Protein AF-A0A0A9W5F8-F1 (afdb_monomer_lite)

Secondary structure (DSSP, 8-state):
-GGG---TTS-HHHHHHHHHHHHGGGS-HHHHHHHHHHHS-HHHHHHHHT----HHHHHHHHHHHHHH-----------------------------HHHHHHHHHHHHTT--

Organism: Lygus hesperus (NCBI:txid30085)

Sequence (113 aa):
LLSEIQLGDNKPSQLLREMRSLAGTQVKDDFLRTLFLQHLPANVRVILASSSDTLDKMGTMADKILEISPQHYSVNDVSRSGSVTPSTNHPITASAHPVDRISRLEAQIAQIA

Structure (mmCIF, N/CA/C/O backbone):
data_AF-A0A0A9W5F8-F1
#
_entry.id   AF-A0A0A9W5F8-F1
#
loop_
_atom_site.group_PDB
_atom_site.id
_atom_site.type_symbol
_atom_site.label_atom_id
_atom_site.label_alt_id
_atom_site.label_comp_id
_atom_site.label_asym_id
_atom_site.label_entity_id
_atom_site.label_seq_id
_atom_site.pdbx_PDB_ins_code
_atom_site.Cartn_x
_atom_site.Cartn_y
_atom_site.Cartn_z
_atom_site.occupancy
_atom_site.B_iso_or_equiv
_atom_site.auth_seq_id
_atom_site.auth_comp_id
_atom_site.auth_asym_id
_atom_site.auth_atom_id
_atom_site.pdbx_PDB_model_num
ATOM 1 N N . LEU A 1 1 ? -12.441 10.805 -2.173 1.00 58.78 1 LEU A N 1
ATOM 2 C CA . LEU A 1 1 ? -11.734 10.809 -0.870 1.00 58.78 1 LEU A CA 1
ATOM 3 C C . LEU A 1 1 ? -10.591 9.792 -0.836 1.00 58.78 1 LEU A C 1
ATOM 5 O O . LEU A 1 1 ? -9.487 10.193 -1.148 1.00 58.78 1 LEU A O 1
ATOM 9 N N . LEU A 1 2 ? -10.796 8.495 -0.548 1.00 60.94 2 LEU A N 1
ATOM 10 C CA . LEU A 1 2 ? -9.665 7.536 -0.481 1.00 60.94 2 LEU A CA 1
ATOM 11 C C . LEU A 1 2 ? -9.058 7.180 -1.852 1.00 60.94 2 LEU A C 1
ATOM 13 O O . LEU A 1 2 ? -7.855 6.989 -1.958 1.00 60.94 2 LEU A O 1
ATOM 17 N N . SER A 1 3 ? -9.874 7.127 -2.907 1.00 58.72 3 SER A N 1
ATOM 18 C CA . SER A 1 3 ? -9.420 6.812 -4.273 1.00 58.72 3 SER A CA 1
ATOM 19 C C . SER A 1 3 ? -8.708 7.965 -4.989 1.00 58.72 3 SER A C 1
ATOM 21 O O . SER A 1 3 ? -8.199 7.771 -6.086 1.00 58.72 3 SER A O 1
ATOM 23 N N . GLU A 1 4 ? -8.693 9.164 -4.400 1.00 58.47 4 GLU A N 1
ATOM 24 C CA . GLU A 1 4 ? -8.026 10.345 -4.972 1.00 58.47 4 GLU A CA 1
ATOM 25 C C . GLU A 1 4 ? -6.579 10.497 -4.482 1.00 58.47 4 GLU A C 1
ATOM 27 O O . GLU A 1 4 ? -5.870 11.393 -4.932 1.00 58.47 4 GLU A O 1
ATOM 32 N N . ILE A 1 5 ? -6.114 9.628 -3.575 1.00 65.50 5 ILE A N 1
ATOM 33 C CA . ILE A 1 5 ? -4.762 9.715 -3.016 1.00 65.50 5 ILE A CA 1
ATOM 34 C C . ILE A 1 5 ? -3.771 9.131 -4.024 1.00 65.50 5 ILE A C 1
ATOM 36 O O . ILE A 1 5 ? -3.546 7.925 -4.080 1.00 65.50 5 ILE A O 1
ATOM 40 N N . GLN A 1 6 ? -3.202 9.969 -4.877 1.00 60.59 6 GLN A N 1
ATOM 41 C CA . GLN A 1 6 ? -2.310 9.513 -5.938 1.00 60.59 6 GLN A CA 1
ATOM 42 C C . GLN A 1 6 ? -0.888 9.292 -5.412 1.00 60.59 6 GLN A C 1
ATOM 44 O O . GLN A 1 6 ? -0.393 10.067 -4.598 1.00 60.59 6 GLN A O 1
ATOM 49 N N . LEU A 1 7 ? -0.212 8.245 -5.904 1.00 63.41 7 LEU A N 1
ATOM 50 C CA . LEU A 1 7 ? 1.156 7.928 -5.480 1.00 63.41 7 LEU A CA 1
ATOM 51 C C . LEU A 1 7 ? 2.159 9.041 -5.849 1.00 63.41 7 LEU A C 1
ATOM 53 O O . LEU A 1 7 ? 3.181 9.146 -5.187 1.00 63.41 7 LEU A O 1
ATOM 57 N N . GLY A 1 8 ? 1.831 9.924 -6.806 1.00 62.53 8 GLY A N 1
ATOM 58 C CA . GLY A 1 8 ? 2.588 11.143 -7.120 1.00 62.53 8 GLY A CA 1
ATOM 59 C C . GLY A 1 8 ? 4.105 10.924 -7.104 1.00 62.53 8 GLY A C 1
ATOM 60 O O . GLY A 1 8 ? 4.610 10.099 -7.857 1.00 62.53 8 GLY A O 1
ATOM 61 N N . ASP A 1 9 ? 4.784 11.630 -6.194 1.00 60.47 9 ASP A N 1
ATOM 62 C CA . ASP A 1 9 ? 6.214 11.486 -5.857 1.00 60.47 9 ASP A CA 1
ATOM 63 C C . ASP A 1 9 ? 6.429 10.862 -4.455 1.00 60.47 9 ASP A C 1
ATOM 65 O O . ASP A 1 9 ? 7.524 10.858 -3.897 1.00 60.47 9 ASP A O 1
ATOM 69 N N . ASN A 1 10 ? 5.356 10.387 -3.814 1.00 67.00 10 ASN A N 1
ATOM 70 C CA . ASN A 1 10 ? 5.396 9.943 -2.427 1.00 67.00 10 ASN A CA 1
ATOM 71 C C . ASN A 1 10 ? 5.752 8.462 -2.308 1.00 67.00 10 ASN A C 1
ATOM 73 O O . ASN A 1 10 ? 5.322 7.607 -3.081 1.00 67.00 10 ASN A O 1
ATOM 77 N N . LYS A 1 11 ? 6.493 8.157 -1.243 1.00 84.88 11 LYS A N 1
ATOM 78 C CA . LYS A 1 11 ? 6.801 6.793 -0.831 1.00 84.88 11 LYS A CA 1
ATOM 79 C C . LYS A 1 11 ? 5.513 5.992 -0.589 1.00 84.88 11 LYS A C 1
ATOM 81 O O . LYS A 1 11 ? 4.620 6.482 0.109 1.00 84.88 11 LYS A O 1
ATOM 86 N N . PRO A 1 12 ? 5.382 4.760 -1.103 1.00 86.50 12 PRO A N 1
ATOM 87 C CA . PRO A 1 12 ? 4.211 3.920 -0.859 1.00 86.50 12 PRO A CA 1
ATOM 88 C C . PRO A 1 12 ? 3.919 3.669 0.631 1.00 86.50 12 PRO A C 1
ATOM 90 O O . PRO A 1 12 ? 2.750 3.589 1.004 1.00 86.50 12 PRO A O 1
ATOM 93 N N . SER A 1 13 ? 4.916 3.623 1.523 1.00 89.88 13 SER A N 1
ATOM 94 C CA . SER A 1 13 ? 4.642 3.594 2.975 1.00 89.88 13 SER A CA 1
ATOM 95 C C . SER A 1 13 ? 3.883 4.829 3.467 1.00 89.88 13 SER A C 1
ATOM 97 O O . SER A 1 13 ? 3.013 4.727 4.335 1.00 89.88 13 SER A O 1
ATOM 99 N N . GLN A 1 14 ? 4.174 5.995 2.896 1.00 88.19 14 GLN A N 1
ATOM 100 C CA . GLN A 1 14 ? 3.523 7.251 3.242 1.00 88.19 14 GLN A CA 1
ATOM 101 C C . GLN A 1 14 ? 2.087 7.295 2.719 1.00 88.19 14 GLN A C 1
ATOM 103 O O . GLN A 1 14 ? 1.184 7.618 3.490 1.00 88.19 14 GLN A O 1
ATOM 108 N N . LEU A 1 15 ? 1.867 6.853 1.474 1.00 86.81 15 LEU A N 1
ATOM 109 C CA . LEU A 1 15 ? 0.529 6.651 0.905 1.00 86.81 15 LEU A CA 1
ATOM 110 C C . LEU A 1 15 ? -0.335 5.779 1.827 1.00 86.81 15 LEU A C 1
ATOM 112 O O . LEU A 1 15 ? -1.469 6.126 2.149 1.00 86.81 15 LEU A O 1
ATOM 116 N N . LEU A 1 16 ? 0.215 4.658 2.293 1.00 88.12 16 LEU A N 1
ATOM 117 C CA . LEU A 1 16 ? -0.503 3.726 3.155 1.00 88.12 16 LEU A CA 1
ATOM 118 C C . LEU A 1 16 ? -0.872 4.369 4.504 1.00 88.12 16 LEU A C 1
ATOM 120 O O . LEU A 1 16 ? -1.974 4.159 5.021 1.00 88.12 16 LEU A O 1
ATOM 124 N N . ARG A 1 17 ? 0.020 5.201 5.057 1.00 87.56 17 ARG A N 1
ATOM 125 C CA . ARG A 1 17 ? -0.231 5.945 6.299 1.00 87.56 17 ARG A CA 1
ATOM 126 C C . ARG A 1 17 ? -1.327 6.997 6.128 1.00 87.56 17 ARG A C 1
ATOM 128 O O . ARG A 1 17 ? -2.170 7.130 7.014 1.00 87.56 17 ARG A O 1
ATOM 135 N N . GLU A 1 18 ? -1.362 7.693 4.995 1.00 86.00 18 GLU A N 1
ATOM 136 C CA . GLU A 1 18 ? -2.438 8.638 4.670 1.00 86.00 18 GLU A CA 1
ATOM 137 C C . GLU A 1 18 ? -3.776 7.936 4.452 1.00 86.00 18 GLU A C 1
ATOM 139 O O . GLU A 1 18 ? -4.782 8.345 5.032 1.00 86.00 18 GLU A O 1
ATOM 144 N N . MET A 1 19 ? -3.786 6.827 3.705 1.00 87.12 19 MET A N 1
ATOM 145 C CA . MET A 1 19 ? -4.975 5.993 3.525 1.00 87.12 19 MET A CA 1
ATOM 146 C C . MET A 1 19 ? -5.554 5.552 4.869 1.00 87.12 19 MET A C 1
ATOM 148 O O . MET A 1 19 ? -6.763 5.628 5.065 1.00 87.12 19 MET A O 1
ATOM 152 N N . ARG A 1 20 ? -4.705 5.142 5.818 1.00 86.25 20 ARG A N 1
ATOM 153 C CA . ARG A 1 20 ? -5.131 4.760 7.171 1.00 86.25 20 ARG A CA 1
ATOM 154 C C . ARG A 1 20 ? -5.662 5.945 7.977 1.00 86.25 20 ARG A C 1
ATOM 156 O O . ARG A 1 20 ? -6.665 5.802 8.668 1.00 86.25 20 ARG A O 1
ATOM 163 N N . SER A 1 21 ? -5.012 7.103 7.878 1.00 85.88 21 SER A N 1
ATOM 164 C CA . SER A 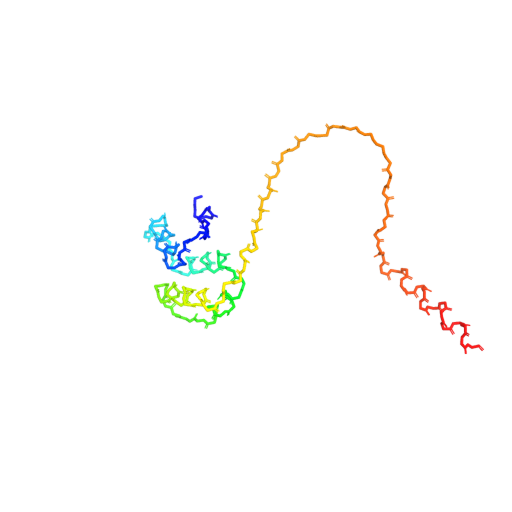1 21 ? -5.451 8.335 8.546 1.00 85.88 21 SER A CA 1
ATOM 165 C C . SER A 1 21 ? -6.843 8.768 8.072 1.00 85.88 21 SER A C 1
ATOM 167 O O . SER A 1 21 ? -7.721 9.049 8.883 1.00 85.88 21 SER A O 1
ATOM 169 N N . LEU A 1 22 ? -7.076 8.733 6.757 1.00 85.50 22 LEU A N 1
ATOM 170 C CA . LEU A 1 22 ? -8.345 9.113 6.132 1.00 85.50 22 LEU A CA 1
ATOM 171 C C . LEU A 1 22 ? -9.451 8.072 6.332 1.00 85.50 22 LEU A C 1
ATOM 173 O O . LEU A 1 22 ? -10.621 8.424 6.457 1.00 85.50 22 LEU A O 1
ATOM 177 N N . ALA A 1 23 ? -9.093 6.790 6.357 1.00 84.94 23 ALA A N 1
ATOM 178 C CA . ALA A 1 23 ? -10.025 5.696 6.597 1.00 84.94 23 ALA A CA 1
ATOM 179 C C . ALA A 1 23 ? -10.479 5.609 8.067 1.00 84.94 23 ALA A C 1
ATOM 181 O O . ALA A 1 23 ? -11.568 5.109 8.360 1.00 84.94 23 ALA A O 1
ATOM 182 N N . GLY A 1 24 ? -9.652 6.097 8.996 1.00 80.12 24 GLY A N 1
ATOM 183 C CA . GLY A 1 24 ? -9.891 5.985 10.430 1.00 80.12 24 GLY A CA 1
ATOM 184 C C . GLY A 1 24 ? -9.928 4.529 10.911 1.00 80.12 24 GLY A C 1
ATOM 185 O O . GLY A 1 24 ? -9.443 3.610 10.254 1.00 80.12 24 GLY A O 1
ATOM 186 N N . THR A 1 25 ? -10.525 4.297 12.080 1.00 80.00 25 THR A N 1
ATOM 187 C CA . THR A 1 25 ? -10.627 2.968 12.717 1.00 80.00 25 THR A CA 1
ATOM 188 C C . THR A 1 25 ? -11.745 2.081 12.167 1.00 80.00 25 THR A C 1
ATOM 190 O O . THR A 1 25 ? -11.877 0.936 12.589 1.00 80.00 25 THR A O 1
ATOM 193 N N . GLN A 1 26 ? -12.565 2.583 11.241 1.00 80.69 26 GLN A N 1
ATOM 194 C CA . GLN A 1 26 ? -13.740 1.860 10.737 1.00 80.69 26 GLN A CA 1
ATOM 195 C C . GLN A 1 26 ? -13.424 0.928 9.560 1.00 80.69 26 GLN A C 1
ATOM 197 O O . GLN A 1 26 ? -14.227 0.057 9.226 1.00 80.69 26 GLN A O 1
ATOM 202 N N . VAL A 1 27 ? -12.266 1.094 8.920 1.00 85.81 27 VAL A N 1
ATOM 203 C CA . VAL A 1 27 ? -11.885 0.322 7.734 1.00 85.81 27 VAL A CA 1
ATOM 204 C C . VAL A 1 27 ? -10.958 -0.824 8.117 1.00 85.81 27 VAL A C 1
ATOM 206 O O . VAL A 1 27 ? -9.983 -0.644 8.840 1.00 85.81 27 VAL A O 1
ATOM 209 N N . LYS A 1 28 ? -11.263 -2.012 7.592 1.00 88.06 28 LYS A N 1
ATOM 210 C CA . LYS A 1 28 ? -10.466 -3.225 7.801 1.00 88.06 28 LYS A CA 1
ATOM 211 C C . LYS A 1 28 ? -9.150 -3.167 7.032 1.00 88.06 28 LYS A C 1
ATOM 213 O O . LYS A 1 28 ? -9.115 -2.700 5.890 1.00 88.06 28 LYS A O 1
ATOM 218 N N . ASP A 1 29 ? -8.110 -3.758 7.609 1.00 87.56 29 ASP A N 1
ATOM 219 C CA . ASP A 1 29 ? -6.796 -3.861 6.978 1.00 87.56 29 ASP A CA 1
ATOM 220 C C . ASP A 1 29 ? -6.837 -4.561 5.608 1.00 87.56 29 ASP A C 1
ATOM 222 O O . ASP A 1 29 ? -6.153 -4.120 4.690 1.00 87.56 29 ASP A O 1
ATOM 226 N N . ASP A 1 30 ? -7.689 -5.575 5.408 1.00 88.31 30 ASP A N 1
ATOM 227 C CA . ASP A 1 30 ? -7.872 -6.243 4.104 1.00 88.31 30 ASP A CA 1
ATOM 228 C C . ASP A 1 30 ? -8.364 -5.303 2.995 1.00 88.31 30 ASP A C 1
ATOM 230 O O . ASP A 1 30 ? -7.943 -5.386 1.835 1.00 88.31 30 ASP A O 1
ATOM 234 N N . PHE A 1 31 ? -9.255 -4.374 3.345 1.00 88.19 31 PHE A N 1
ATOM 235 C CA . PHE A 1 31 ? -9.756 -3.399 2.384 1.00 88.19 31 PHE A CA 1
ATOM 236 C C . PHE A 1 31 ? -8.670 -2.378 2.041 1.00 88.19 31 PHE A C 1
ATOM 238 O O . PHE A 1 31 ? -8.434 -2.099 0.864 1.00 88.19 31 PHE A O 1
ATOM 245 N N . LEU A 1 32 ? -7.953 -1.882 3.057 1.00 88.38 32 LEU A N 1
ATOM 246 C CA . LEU A 1 32 ? -6.793 -1.010 2.863 1.00 88.38 32 LEU A CA 1
ATOM 247 C C . LEU A 1 32 ? -5.712 -1.693 2.024 1.00 88.38 32 LEU A C 1
ATOM 249 O O . LEU A 1 32 ? -5.150 -1.055 1.140 1.00 88.38 32 LEU A O 1
ATOM 253 N N . ARG A 1 33 ? -5.475 -2.991 2.235 1.00 89.12 33 ARG A N 1
ATOM 254 C CA . ARG A 1 33 ? -4.538 -3.799 1.448 1.00 89.12 33 ARG A CA 1
ATOM 255 C C . ARG A 1 33 ? -4.925 -3.805 -0.024 1.00 89.12 33 ARG A C 1
ATOM 257 O O . ARG A 1 33 ? -4.094 -3.524 -0.883 1.00 89.12 33 ARG A O 1
ATOM 264 N N . THR A 1 34 ? -6.189 -4.096 -0.309 1.00 88.75 34 THR A N 1
ATOM 265 C CA . THR A 1 34 ? -6.709 -4.153 -1.680 1.00 88.75 34 THR A CA 1
ATOM 266 C C . THR A 1 34 ? -6.606 -2.793 -2.371 1.00 88.75 34 THR A C 1
ATOM 268 O O . THR A 1 34 ? -6.156 -2.708 -3.514 1.00 88.75 34 THR A O 1
ATOM 271 N N . LEU A 1 35 ? -6.980 -1.718 -1.673 1.00 88.19 35 LEU A N 1
ATOM 272 C CA . LEU A 1 35 ? -6.917 -0.358 -2.209 1.00 88.19 35 LEU A CA 1
ATOM 273 C C . LEU A 1 35 ? -5.462 0.070 -2.444 1.00 88.19 35 LEU A C 1
ATOM 275 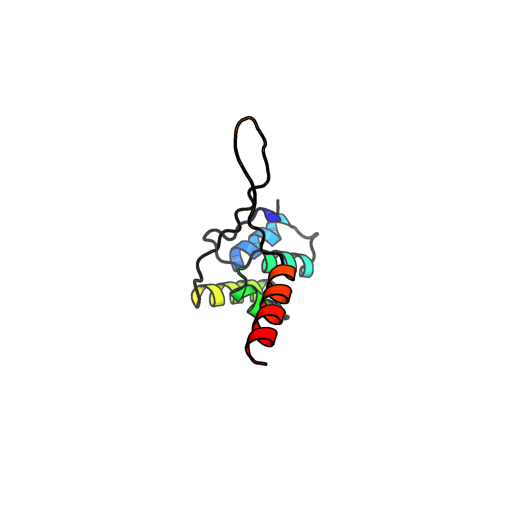O O . LEU A 1 35 ? -5.137 0.588 -3.509 1.00 88.19 35 LEU A O 1
ATOM 279 N N . PHE A 1 36 ? -4.568 -0.236 -1.506 1.00 88.38 36 PHE A N 1
ATOM 280 C CA . PHE A 1 36 ? 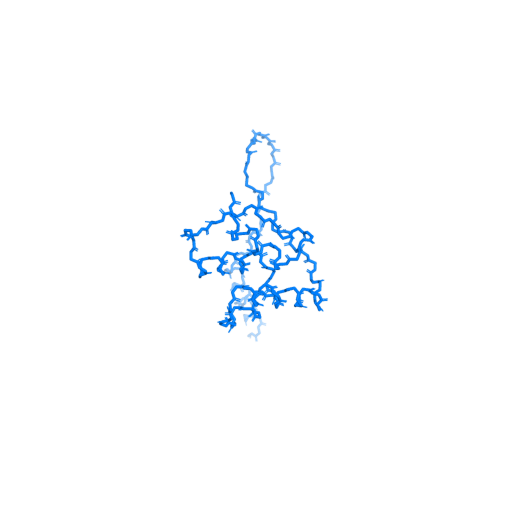-3.147 0.065 -1.621 1.00 88.38 36 PHE A CA 1
ATOM 281 C C . PHE A 1 36 ? -2.516 -0.646 -2.820 1.00 88.38 36 PHE A C 1
ATOM 283 O O . PHE A 1 36 ? -1.857 -0.012 -3.638 1.00 88.38 36 PHE A O 1
ATOM 290 N N . LEU A 1 37 ? -2.792 -1.942 -2.994 1.00 88.88 37 LEU A N 1
ATOM 291 C CA . LEU A 1 37 ? -2.333 -2.700 -4.157 1.00 88.88 37 LEU A CA 1
ATOM 292 C C . LEU A 1 37 ? -2.839 -2.090 -5.471 1.00 88.88 37 LEU A C 1
ATOM 294 O O . LEU A 1 37 ? -2.074 -2.041 -6.433 1.00 88.88 37 LEU A O 1
ATOM 298 N N . GLN A 1 38 ? -4.080 -1.590 -5.523 1.00 86.88 38 GLN A N 1
ATOM 299 C CA . GLN A 1 38 ? -4.612 -0.906 -6.710 1.00 86.88 38 GLN A CA 1
ATOM 300 C C . GLN A 1 38 ? -3.898 0.411 -7.038 1.00 86.88 38 GLN A C 1
ATOM 302 O O . GLN A 1 38 ? -3.800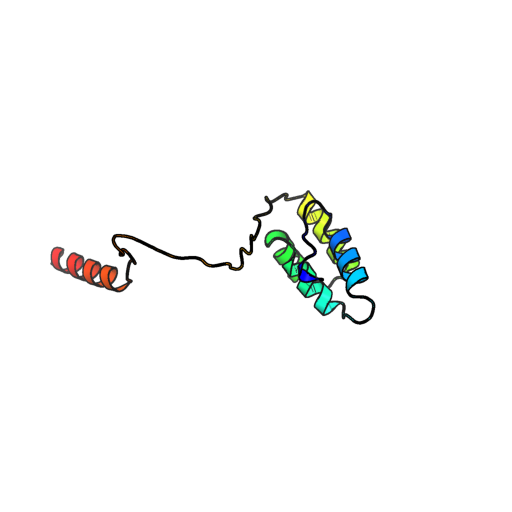 0.751 -8.217 1.00 86.88 38 GLN A O 1
ATOM 307 N N . HIS A 1 39 ? -3.378 1.117 -6.034 1.00 83.94 39 HIS A N 1
ATOM 308 C CA . HIS A 1 39 ? -2.608 2.350 -6.223 1.00 83.94 39 HIS A CA 1
ATOM 309 C C . HIS A 1 39 ? -1.146 2.113 -6.613 1.00 83.94 39 HIS A C 1
ATOM 311 O O . HIS A 1 39 ? -0.486 3.028 -7.103 1.00 83.94 39 HIS A O 1
ATOM 317 N N . LEU A 1 40 ? -0.634 0.897 -6.419 1.00 86.31 40 LEU A N 1
ATOM 318 C CA . LEU A 1 40 ? 0.718 0.540 -6.823 1.00 86.31 40 LEU A CA 1
ATOM 319 C C . LEU A 1 40 ? 0.793 0.137 -8.303 1.00 86.31 40 LEU A C 1
ATOM 321 O O . LEU A 1 40 ? -0.146 -0.488 -8.824 1.00 86.31 40 LEU A O 1
ATOM 325 N N . PRO A 1 41 ? 1.930 0.415 -8.968 1.00 84.31 41 PRO A N 1
ATOM 326 C CA . PRO A 1 41 ? 2.192 -0.088 -10.307 1.00 84.31 41 PRO A CA 1
ATOM 327 C C . PRO A 1 41 ? 2.274 -1.623 -10.324 1.00 84.31 41 PRO A C 1
ATOM 329 O O . PRO A 1 41 ? 2.529 -2.283 -9.311 1.00 84.31 41 PRO A O 1
ATOM 332 N N . ALA A 1 42 ? 2.001 -2.205 -11.495 1.00 85.44 42 ALA A N 1
ATOM 333 C CA . ALA A 1 42 ? 1.767 -3.642 -11.647 1.00 85.44 42 ALA A CA 1
ATOM 334 C C . ALA A 1 42 ? 2.954 -4.509 -11.190 1.00 85.44 42 ALA A C 1
ATOM 336 O O . ALA A 1 42 ? 2.745 -5.557 -10.578 1.00 85.44 42 ALA A O 1
ATOM 337 N N . ASN A 1 43 ? 4.185 -4.051 -11.433 1.00 84.88 43 ASN A N 1
ATOM 338 C CA . ASN A 1 43 ? 5.415 -4.721 -11.011 1.00 84.88 43 ASN A CA 1
ATOM 339 C C . ASN A 1 43 ? 5.478 -4.893 -9.484 1.00 84.88 43 ASN A C 1
ATOM 341 O O . ASN A 1 43 ? 5.740 -5.990 -8.999 1.00 84.88 43 ASN A O 1
ATOM 345 N N . VAL A 1 44 ? 5.164 -3.842 -8.724 1.00 88.25 44 VAL A N 1
ATOM 346 C CA . VAL A 1 44 ? 5.151 -3.883 -7.255 1.00 88.25 44 VAL A CA 1
ATOM 347 C C . VAL A 1 44 ? 3.973 -4.722 -6.755 1.00 88.25 44 VAL A C 1
ATOM 349 O O . VAL A 1 44 ? 4.124 -5.531 -5.839 1.00 88.25 44 VAL A O 1
ATOM 352 N N . ARG A 1 45 ? 2.800 -4.579 -7.387 1.00 89.56 45 ARG A N 1
ATOM 353 C CA . ARG A 1 45 ? 1.580 -5.310 -7.020 1.00 89.56 45 ARG A CA 1
ATOM 354 C C . ARG A 1 45 ? 1.763 -6.820 -7.094 1.00 89.56 45 ARG A C 1
ATOM 356 O O . ARG A 1 45 ? 1.369 -7.501 -6.158 1.00 89.56 45 ARG A O 1
ATOM 363 N N . VAL A 1 46 ? 2.349 -7.341 -8.172 1.00 88.19 46 VAL A N 1
ATOM 364 C CA . VAL A 1 46 ? 2.556 -8.791 -8.353 1.00 88.19 46 VAL A CA 1
ATOM 365 C C . VAL A 1 46 ? 3.445 -9.371 -7.254 1.00 88.19 46 VAL A C 1
ATOM 367 O O . VAL A 1 46 ? 3.153 -10.445 -6.736 1.00 88.19 46 VAL A O 1
ATOM 370 N N . ILE A 1 47 ? 4.483 -8.638 -6.850 1.00 89.06 47 ILE A N 1
ATOM 371 C CA . ILE A 1 47 ? 5.405 -9.074 -5.795 1.00 89.06 47 ILE A CA 1
ATOM 372 C C . ILE A 1 47 ? 4.697 -9.073 -4.433 1.00 89.06 47 ILE A C 1
ATOM 374 O O . ILE A 1 47 ? 4.798 -10.033 -3.670 1.00 89.06 47 ILE A O 1
ATOM 378 N N . LEU A 1 48 ? 3.934 -8.020 -4.131 1.00 89.81 48 LEU A N 1
ATOM 379 C CA . LEU A 1 48 ? 3.269 -7.874 -2.834 1.00 89.81 48 LEU A CA 1
ATOM 380 C C . LEU A 1 48 ? 1.980 -8.689 -2.705 1.00 89.81 48 LEU A C 1
ATOM 382 O O . LEU A 1 48 ? 1.612 -9.047 -1.585 1.00 89.81 48 LEU A O 1
ATOM 386 N N . ALA A 1 49 ? 1.303 -9.016 -3.808 1.00 87.12 49 ALA A N 1
ATOM 387 C CA . ALA A 1 49 ? 0.055 -9.781 -3.800 1.00 87.12 49 ALA A CA 1
ATOM 388 C C . ALA A 1 49 ? 0.218 -11.168 -3.163 1.00 87.12 49 ALA A C 1
ATOM 390 O O . ALA A 1 49 ? -0.714 -11.654 -2.531 1.00 87.12 49 ALA A O 1
ATOM 391 N N . SER A 1 50 ? 1.405 -11.773 -3.283 1.00 85.38 50 SER A N 1
ATOM 392 C CA . SER A 1 50 ? 1.718 -13.070 -2.673 1.00 85.38 50 SER A CA 1
ATOM 393 C C . SER A 1 50 ? 2.167 -12.980 -1.209 1.00 85.38 50 SER A C 1
ATOM 395 O O . SER A 1 50 ? 2.291 -14.016 -0.557 1.00 85.38 50 SER A O 1
ATOM 397 N N . SER A 1 51 ? 2.452 -11.784 -0.687 1.00 84.38 51 SER A N 1
ATOM 398 C CA . SER A 1 51 ? 2.855 -11.624 0.715 1.00 84.38 51 SER A CA 1
ATOM 399 C C . SER A 1 51 ? 1.633 -11.714 1.632 1.00 84.38 51 SER A C 1
ATOM 401 O O . SER A 1 51 ? 0.552 -11.261 1.271 1.00 84.38 51 SER A O 1
ATOM 403 N N . SER A 1 52 ? 1.784 -12.259 2.836 1.00 82.75 52 SER A N 1
ATOM 404 C CA . SER A 1 52 ? 0.747 -12.237 3.885 1.00 82.75 52 SER A CA 1
ATOM 405 C C . SER A 1 52 ? 1.144 -11.327 5.052 1.00 82.75 52 SER A C 1
ATOM 407 O O . SER A 1 52 ? 0.673 -11.489 6.175 1.00 82.75 52 SER A O 1
ATOM 409 N N . ASP A 1 53 ? 2.063 -10.395 4.798 1.00 87.88 53 ASP A N 1
ATOM 410 C CA . ASP A 1 53 ? 2.597 -9.475 5.794 1.00 87.88 53 ASP A CA 1
ATOM 411 C C . ASP A 1 53 ? 1.596 -8.388 6.200 1.00 87.88 53 ASP A C 1
ATOM 413 O O . ASP A 1 53 ? 0.622 -8.097 5.499 1.00 87.88 53 ASP A O 1
ATOM 417 N N . THR A 1 54 ? 1.883 -7.744 7.333 1.00 89.94 54 THR A N 1
ATOM 418 C CA . THR A 1 54 ? 1.129 -6.589 7.829 1.00 89.94 54 THR A CA 1
ATOM 419 C C . THR A 1 54 ? 1.220 -5.405 6.865 1.00 89.94 54 THR A C 1
ATOM 421 O O . THR A 1 54 ? 2.200 -5.260 6.130 1.00 89.94 54 THR A O 1
ATOM 424 N N . LEU A 1 55 ? 0.222 -4.514 6.896 1.00 87.94 55 LEU A N 1
ATOM 425 C CA . LEU A 1 55 ? 0.198 -3.312 6.052 1.00 87.94 55 LEU A CA 1
ATOM 426 C C . LEU A 1 55 ? 1.480 -2.468 6.173 1.00 87.94 55 LEU A C 1
ATOM 428 O O . LEU A 1 55 ? 2.002 -1.991 5.171 1.00 87.94 55 LEU A O 1
ATOM 432 N N . ASP A 1 56 ? 2.017 -2.340 7.387 1.00 88.00 56 ASP A N 1
ATOM 433 C CA . ASP A 1 56 ? 3.239 -1.579 7.679 1.00 88.00 56 ASP A CA 1
ATOM 434 C C . ASP A 1 56 ? 4.473 -2.164 6.961 1.00 88.00 56 ASP A C 1
ATOM 436 O O . ASP A 1 56 ? 5.237 -1.467 6.281 1.00 88.00 56 ASP A O 1
ATOM 440 N N . LYS A 1 57 ? 4.617 -3.494 7.023 1.00 90.31 57 LYS A N 1
ATOM 441 C CA . LYS A 1 57 ? 5.676 -4.220 6.313 1.00 90.31 57 LYS A CA 1
ATOM 442 C C . LYS A 1 57 ? 5.483 -4.171 4.804 1.00 90.31 57 LYS A C 1
ATOM 444 O O . LYS A 1 57 ? 6.458 -4.023 4.072 1.00 90.31 57 LYS A O 1
ATOM 449 N N . MET A 1 58 ? 4.240 -4.269 4.341 1.00 90.69 58 MET A N 1
ATOM 450 C CA . MET A 1 58 ? 3.908 -4.188 2.923 1.00 90.69 58 MET A CA 1
ATOM 451 C C . MET A 1 58 ? 4.260 -2.810 2.342 1.00 90.69 58 MET A C 1
ATOM 453 O O . MET A 1 58 ? 4.835 -2.752 1.259 1.00 90.69 58 MET A O 1
ATOM 457 N N . GLY A 1 59 ? 4.005 -1.722 3.078 1.00 90.69 59 GLY A N 1
ATOM 458 C CA . GLY A 1 59 ? 4.440 -0.373 2.700 1.00 90.69 59 GLY A CA 1
ATOM 459 C C . GLY A 1 59 ? 5.961 -0.272 2.567 1.00 90.69 59 GLY A C 1
ATOM 460 O O . GLY A 1 59 ? 6.463 0.168 1.537 1.00 90.69 59 GLY A O 1
ATOM 461 N N . THR A 1 60 ? 6.694 -0.790 3.555 1.00 91.19 60 THR A N 1
ATOM 462 C CA . THR A 1 60 ? 8.170 -0.809 3.538 1.00 91.19 60 THR A CA 1
ATOM 463 C C . THR A 1 60 ? 8.741 -1.644 2.384 1.00 91.19 60 THR A C 1
ATOM 465 O O . THR A 1 60 ? 9.750 -1.283 1.778 1.00 91.19 60 THR A O 1
ATOM 468 N N . MET A 1 61 ? 8.124 -2.787 2.068 1.00 91.00 61 MET A N 1
ATOM 469 C CA . MET A 1 61 ? 8.537 -3.608 0.927 1.00 91.00 61 MET A CA 1
ATOM 470 C C . MET A 1 61 ? 8.244 -2.908 -0.398 1.00 91.00 61 MET A C 1
ATOM 472 O O . MET A 1 61 ? 9.089 -2.936 -1.289 1.00 91.00 61 MET A O 1
ATOM 476 N N . ALA A 1 62 ? 7.091 -2.245 -0.515 1.00 89.94 62 ALA A N 1
ATOM 477 C CA . ALA A 1 62 ? 6.754 -1.452 -1.689 1.00 89.94 62 ALA A CA 1
ATOM 478 C C . ALA A 1 62 ? 7.805 -0.364 -1.953 1.00 89.94 62 ALA A C 1
ATOM 480 O O . ALA A 1 62 ? 8.223 -0.220 -3.100 1.00 89.94 62 ALA A O 1
ATOM 481 N N . ASP A 1 63 ? 8.267 0.340 -0.909 1.00 90.38 63 ASP A N 1
ATOM 482 C CA . ASP A 1 63 ? 9.324 1.358 -1.024 1.00 90.38 63 ASP A CA 1
ATOM 483 C C . ASP A 1 63 ? 10.586 0.765 -1.646 1.00 90.38 63 ASP A C 1
ATOM 485 O O . ASP A 1 63 ? 11.069 1.250 -2.664 1.00 90.38 63 ASP A O 1
ATOM 489 N N . LYS A 1 64 ? 11.069 -0.346 -1.080 1.00 89.44 64 LYS A N 1
ATOM 490 C CA . LYS A 1 64 ? 12.279 -1.024 -1.559 1.00 89.44 64 LYS A CA 1
ATOM 491 C C . LYS A 1 64 ? 12.143 -1.480 -3.007 1.00 89.44 64 LYS A C 1
ATOM 493 O O . LYS A 1 64 ? 13.073 -1.323 -3.786 1.00 89.44 64 LYS A O 1
ATOM 498 N N . IL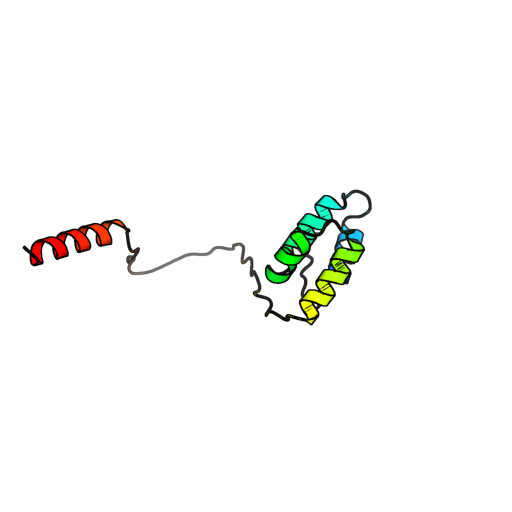E A 1 65 ? 11.001 -2.054 -3.382 1.00 87.94 65 ILE A N 1
ATOM 499 C CA . ILE A 1 65 ? 10.776 -2.533 -4.753 1.00 87.94 65 ILE A CA 1
ATOM 500 C C . ILE A 1 65 ? 10.781 -1.355 -5.740 1.00 87.94 65 ILE A C 1
ATOM 502 O O . ILE A 1 65 ? 11.371 -1.467 -6.815 1.00 87.94 65 ILE A O 1
ATOM 506 N N . LEU A 1 66 ? 10.169 -0.226 -5.369 1.00 84.69 66 LEU A N 1
ATOM 507 C CA . LEU A 1 66 ? 10.166 1.001 -6.171 1.00 84.69 66 LEU A CA 1
ATOM 508 C C . LEU A 1 66 ? 11.561 1.627 -6.298 1.00 84.69 66 LEU A C 1
ATOM 510 O O . LEU A 1 66 ? 11.904 2.096 -7.379 1.00 84.69 66 LEU A O 1
ATOM 514 N N . GLU A 1 67 ? 12.387 1.569 -5.250 1.00 84.44 67 GLU A N 1
ATOM 515 C CA . GLU A 1 67 ? 13.786 2.025 -5.297 1.00 84.44 67 GLU A CA 1
ATOM 516 C C . GLU A 1 67 ? 14.650 1.186 -6.256 1.00 84.44 67 GLU A C 1
ATOM 518 O O . GLU A 1 67 ? 15.531 1.720 -6.926 1.00 84.44 67 GLU A O 1
ATOM 523 N N . ILE A 1 68 ? 14.403 -0.126 -6.345 1.00 80.12 68 ILE A N 1
ATOM 524 C CA . ILE A 1 68 ? 15.192 -1.052 -7.181 1.00 80.12 68 ILE A CA 1
ATOM 525 C C . ILE A 1 68 ? 14.737 -1.018 -8.649 1.00 80.12 68 ILE A C 1
ATOM 527 O O . ILE A 1 68 ? 15.498 -1.341 -9.561 1.00 80.12 68 ILE A O 1
ATOM 531 N N . SER A 1 69 ? 13.481 -0.660 -8.907 1.00 69.12 69 SER A N 1
ATOM 532 C CA . SER A 1 69 ? 12.919 -0.590 -10.255 1.00 69.12 69 SER A CA 1
ATOM 533 C C . SER A 1 69 ? 12.014 0.630 -10.394 1.00 69.12 69 SER A C 1
ATOM 535 O O . SER A 1 69 ? 10.790 0.492 -10.291 1.00 69.12 69 SER A O 1
ATOM 537 N N . PRO A 1 70 ? 12.591 1.810 -10.692 1.00 62.88 70 PRO A N 1
ATOM 538 C CA . PRO A 1 70 ? 11.828 2.997 -11.048 1.00 62.88 70 PRO A CA 1
ATOM 539 C C . PRO A 1 70 ? 11.239 2.808 -12.454 1.00 62.88 70 PRO A C 1
ATOM 541 O O . PRO A 1 70 ? 11.711 3.372 -13.438 1.00 62.88 70 PRO A O 1
ATOM 544 N N . GLN A 1 71 ? 10.229 1.947 -12.593 1.00 58.19 71 GLN A N 1
ATOM 545 C CA . GLN A 1 71 ? 9.438 1.914 -13.817 1.00 58.19 71 GLN A CA 1
ATOM 546 C C . GLN A 1 71 ? 8.575 3.173 -13.849 1.00 58.19 71 GLN A C 1
ATOM 548 O O . GLN A 1 71 ? 7.750 3.386 -12.963 1.00 58.19 71 GLN A O 1
ATOM 553 N N . HIS A 1 72 ? 8.817 3.999 -14.872 1.00 54.59 72 HIS A N 1
ATOM 554 C CA . HIS A 1 72 ? 8.047 5.183 -15.242 1.00 54.59 72 HIS A CA 1
ATOM 555 C C . HIS A 1 72 ? 6.562 5.007 -14.912 1.00 54.59 72 HIS A C 1
ATOM 557 O O . HIS A 1 72 ? 5.917 4.085 -15.415 1.00 54.59 72 HIS A O 1
ATOM 563 N N . TYR A 1 73 ? 6.031 5.904 -14.083 1.00 55.09 73 TYR A N 1
ATOM 564 C CA . TYR A 1 73 ? 4.612 5.996 -13.777 1.00 55.09 73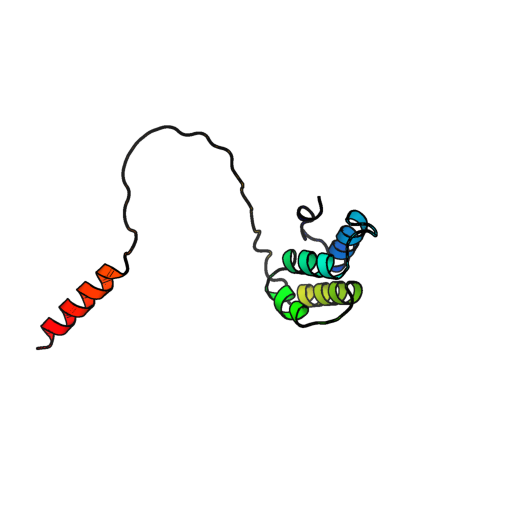 TYR A CA 1
ATOM 565 C C . TYR A 1 73 ? 3.831 6.112 -15.093 1.00 55.09 73 TYR A C 1
ATOM 567 O O . TYR A 1 73 ? 3.778 7.179 -15.703 1.00 55.09 73 TYR A O 1
ATOM 575 N N . SER A 1 74 ? 3.248 5.014 -15.581 1.00 45.44 74 SER A N 1
ATOM 576 C CA . SER A 1 74 ? 2.256 5.113 -16.646 1.00 45.44 74 SER A CA 1
ATOM 577 C C . SER A 1 74 ? 0.994 5.647 -15.985 1.00 45.44 74 SER A C 1
ATOM 579 O O . SER A 1 74 ? 0.273 4.933 -15.288 1.00 45.44 74 SER A O 1
ATOM 581 N N . VAL A 1 75 ? 0.834 6.962 -16.092 1.00 45.19 75 VAL A N 1
ATOM 582 C CA . VAL A 1 75 ? -0.322 7.713 -15.626 1.00 45.19 75 VAL A CA 1
ATOM 583 C C . VAL A 1 75 ? -1.587 7.118 -16.246 1.00 45.19 75 VAL A C 1
ATOM 585 O O . VAL A 1 75 ? -1.839 7.253 -17.439 1.00 45.19 75 VAL A O 1
ATOM 588 N N . ASN A 1 76 ? -2.401 6.452 -15.429 1.00 46.19 76 ASN A N 1
ATOM 589 C CA . ASN A 1 76 ? -3.797 6.218 -15.771 1.00 46.19 76 ASN A CA 1
ATOM 590 C C . ASN A 1 76 ? -4.525 7.563 -15.661 1.00 46.19 76 ASN A C 1
ATOM 592 O O . ASN A 1 76 ? -5.084 7.884 -14.611 1.00 46.19 76 ASN A O 1
ATOM 596 N N . ASP A 1 77 ? -4.493 8.360 -16.728 1.00 42.53 77 ASP A N 1
ATOM 597 C CA . ASP A 1 77 ? -5.399 9.493 -16.882 1.00 42.53 77 ASP A CA 1
ATOM 598 C C . ASP A 1 77 ? -6.816 8.943 -17.102 1.00 42.53 77 ASP A C 1
ATOM 600 O O . ASP A 1 77 ? -7.181 8.469 -18.179 1.00 42.53 77 ASP A O 1
ATOM 604 N N . VAL A 1 78 ? -7.619 8.930 -16.037 1.00 50.28 78 VAL A N 1
ATOM 605 C CA . VAL A 1 78 ? -9.064 8.711 -16.138 1.00 50.28 78 VAL A CA 1
ATOM 606 C C . VAL A 1 78 ? -9.689 10.045 -16.543 1.00 50.28 78 VAL A C 1
ATOM 608 O O . VAL A 1 78 ? -10.283 10.747 -15.730 1.00 50.28 78 VAL A O 1
ATOM 611 N N . SER A 1 79 ? -9.578 10.393 -17.824 1.00 46.12 79 SER A N 1
ATOM 612 C CA . SER A 1 79 ? -10.416 11.424 -18.437 1.00 46.12 79 SER A CA 1
ATOM 613 C C . SER A 1 79 ? -11.865 10.929 -18.479 1.00 46.12 79 SER A C 1
ATOM 615 O O . SER A 1 79 ? -12.298 10.247 -19.409 1.00 46.12 79 SER A O 1
ATOM 617 N N . ARG A 1 80 ? -12.639 11.243 -17.434 1.00 49.00 80 ARG A N 1
ATOM 618 C CA . ARG A 1 80 ? -14.097 11.054 -17.397 1.00 49.00 80 ARG A CA 1
ATOM 619 C C . ARG A 1 80 ? -14.825 12.366 -17.720 1.00 49.00 80 ARG A C 1
ATOM 621 O O . ARG A 1 80 ? -15.102 13.152 -16.830 1.00 49.00 80 ARG A O 1
ATOM 628 N N . SER A 1 81 ? -15.204 12.464 -18.999 1.00 50.00 81 SER A N 1
ATOM 629 C CA . SER A 1 81 ? -16.456 13.004 -19.576 1.00 50.00 81 SER A CA 1
ATOM 630 C C . SER A 1 81 ? -16.811 14.502 -19.470 1.00 50.00 81 SER A C 1
ATOM 632 O O . SER A 1 81 ? -16.967 15.045 -18.383 1.00 50.00 81 SER A O 1
ATOM 634 N N . GLY A 1 82 ? -17.108 15.115 -20.632 1.00 40.59 82 GLY A N 1
ATOM 635 C CA . GLY A 1 82 ? -17.797 16.411 -20.753 1.00 40.59 82 GLY A CA 1
ATOM 636 C C . GLY A 1 82 ? -17.973 16.924 -22.198 1.00 40.59 82 GLY A C 1
ATOM 637 O O . GLY A 1 82 ? -17.186 17.730 -22.670 1.00 40.59 82 GLY A O 1
ATOM 638 N N . SER A 1 83 ? -19.008 16.426 -22.880 1.00 48.84 83 SER A N 1
ATOM 639 C CA . SER A 1 83 ? -19.651 16.820 -24.160 1.00 48.84 83 SER A CA 1
ATOM 640 C C . SER A 1 83 ? -19.535 18.272 -24.681 1.00 48.84 83 SER A C 1
ATOM 642 O O . SER A 1 83 ? -19.827 19.166 -23.900 1.00 48.84 83 SER A O 1
ATOM 644 N N . VAL A 1 84 ? -19.338 18.467 -26.008 1.00 40.62 84 VAL A N 1
ATOM 645 C CA . VAL A 1 84 ? -20.233 19.194 -26.969 1.00 40.62 84 VAL A CA 1
ATOM 646 C C . VAL A 1 84 ? -19.855 18.827 -28.432 1.00 40.62 84 VAL A C 1
ATOM 648 O O . VAL A 1 84 ? -18.741 19.082 -28.874 1.00 40.62 84 VAL A O 1
ATOM 651 N N . THR A 1 85 ? -20.789 18.252 -29.203 1.00 49.91 85 THR A N 1
ATOM 652 C CA . THR A 1 85 ? -20.798 18.192 -30.691 1.00 49.91 85 THR A CA 1
ATOM 653 C C . THR A 1 85 ? -21.402 19.494 -31.251 1.00 49.91 85 THR A C 1
ATOM 655 O O . THR A 1 85 ? -22.351 19.966 -30.620 1.00 49.91 85 THR A O 1
ATOM 658 N N . PRO A 1 86 ? -20.991 20.058 -32.416 1.00 48.72 86 PRO A N 1
ATOM 659 C CA . PRO A 1 86 ? -21.402 19.489 -33.712 1.00 48.72 86 PRO A CA 1
ATOM 660 C C . PRO A 1 86 ? -20.459 19.720 -34.924 1.00 48.72 86 PRO A C 1
ATOM 662 O O . PRO A 1 86 ? -19.596 20.589 -34.931 1.00 48.72 86 PRO A O 1
ATOM 665 N N . SER A 1 87 ? -20.783 18.990 -36.000 1.00 40.25 87 SER A N 1
ATOM 666 C CA . SER A 1 87 ? -20.589 19.326 -37.424 1.00 40.25 87 SER A CA 1
ATOM 667 C C . SER A 1 87 ? -19.323 18.890 -38.190 1.00 40.25 87 SER A C 1
ATOM 669 O O . SER A 1 87 ? -18.256 19.485 -38.091 1.00 40.25 87 SER A O 1
ATOM 671 N N . THR A 1 88 ? -19.593 17.962 -39.126 1.00 47.94 88 THR A N 1
ATOM 672 C CA . THR A 1 88 ? -19.259 18.051 -40.567 1.00 47.94 88 THR A CA 1
ATOM 673 C C . THR A 1 88 ? -18.030 17.267 -41.068 1.00 47.94 88 THR A C 1
ATOM 675 O O . THR A 1 88 ? -16.931 17.796 -41.176 1.00 47.94 88 THR A O 1
ATOM 678 N N . ASN A 1 89 ? -18.329 16.038 -41.538 1.00 44.75 89 ASN A N 1
ATOM 679 C CA . ASN A 1 89 ? -17.969 15.468 -42.858 1.00 44.75 89 ASN A CA 1
ATOM 680 C C . ASN A 1 89 ? -16.828 14.415 -43.036 1.00 44.75 89 ASN A C 1
ATOM 682 O O . ASN A 1 89 ? -15.670 14.767 -43.230 1.00 44.75 89 ASN A O 1
ATOM 686 N N . HIS A 1 90 ? -17.275 13.151 -43.240 1.00 50.31 90 HIS A N 1
ATOM 687 C CA . HIS A 1 90 ? -16.705 12.022 -44.040 1.00 50.31 90 HIS A CA 1
ATOM 688 C C . HIS A 1 90 ? -15.686 11.044 -43.380 1.00 50.31 90 HIS A C 1
ATOM 690 O O . HIS A 1 90 ? -15.120 11.361 -42.342 1.00 50.31 90 HIS A O 1
ATOM 696 N N . PRO A 1 91 ? -15.521 9.794 -43.893 1.00 44.28 91 PRO A N 1
ATOM 697 C CA . PRO A 1 91 ? -16.284 8.620 -43.463 1.00 44.28 91 PRO A CA 1
ATOM 698 C C . PRO A 1 91 ? -15.423 7.490 -42.851 1.00 44.28 91 PRO A C 1
ATOM 700 O O . PRO A 1 91 ? -14.238 7.324 -43.115 1.00 44.28 91 PRO A O 1
ATOM 703 N N . ILE A 1 92 ? -16.110 6.680 -42.052 1.00 48.38 92 ILE A N 1
ATOM 704 C CA . ILE A 1 92 ? -15.729 5.412 -41.419 1.00 48.38 92 ILE A CA 1
ATOM 705 C C . ILE A 1 92 ? -15.137 4.349 -42.371 1.00 48.38 92 ILE A C 1
ATOM 707 O O . ILE A 1 92 ? -15.615 4.199 -43.493 1.00 48.38 92 ILE A O 1
ATOM 711 N N . THR A 1 93 ? -14.210 3.521 -41.856 1.00 49.16 93 THR A N 1
ATOM 712 C CA . THR A 1 93 ? -14.168 2.032 -41.966 1.00 49.16 93 THR A CA 1
ATOM 713 C C . THR A 1 93 ? -12.760 1.473 -42.208 1.00 49.16 93 THR A C 1
ATOM 715 O O . THR A 1 93 ? -12.238 1.559 -43.311 1.00 49.16 93 THR A O 1
ATOM 718 N N . ALA A 1 94 ? -12.204 0.787 -41.203 1.00 45.22 94 ALA A N 1
ATOM 719 C CA . ALA A 1 94 ? -11.344 -0.392 -41.388 1.00 45.22 94 ALA A CA 1
ATOM 720 C C . ALA A 1 94 ? -11.222 -1.162 -40.058 1.00 45.22 94 ALA A C 1
ATOM 722 O O . ALA A 1 94 ? -10.156 -1.251 -39.455 1.00 45.22 94 ALA A O 1
ATOM 723 N N . SER A 1 95 ? -12.345 -1.697 -39.572 1.00 45.12 95 SER A N 1
ATOM 724 C CA . SER A 1 95 ? -12.318 -2.752 -38.556 1.00 45.12 95 SER A CA 1
ATOM 725 C C . SER A 1 95 ? -11.989 -4.062 -39.269 1.00 45.12 95 SER A C 1
ATOM 727 O O . SER A 1 95 ? -12.781 -4.549 -40.076 1.00 45.12 95 SER A O 1
ATOM 729 N N . ALA A 1 96 ? -10.796 -4.601 -39.030 1.00 52.25 96 ALA A N 1
ATOM 730 C CA . ALA A 1 96 ? -10.381 -5.895 -39.552 1.00 52.25 96 ALA A CA 1
ATOM 731 C C . ALA A 1 96 ? -11.230 -7.002 -38.902 1.00 52.25 96 ALA A C 1
ATOM 733 O O . ALA A 1 96 ? -10.964 -7.439 -37.783 1.00 52.25 96 ALA A O 1
ATOM 734 N N . HIS A 1 97 ? -12.281 -7.436 -39.604 1.00 55.03 97 HIS A N 1
ATOM 735 C CA . HIS A 1 97 ? -13.128 -8.549 -39.190 1.00 55.03 97 HIS A CA 1
ATOM 736 C C . HIS A 1 97 ? -12.391 -9.891 -39.382 1.00 55.03 97 HIS A C 1
ATOM 738 O O . HIS A 1 97 ? -11.810 -10.127 -40.443 1.00 55.03 97 HIS A O 1
ATOM 744 N N . PRO A 1 98 ? -12.456 -10.820 -38.409 1.00 59.81 98 PRO A N 1
ATOM 745 C CA . PRO A 1 98 ? -11.774 -12.121 -38.463 1.00 59.81 98 PRO A CA 1
ATOM 746 C C . PRO A 1 98 ? -12.216 -13.024 -39.629 1.00 59.81 98 PRO A C 1
ATOM 748 O O . PRO A 1 98 ? -11.509 -13.969 -39.965 1.00 59.81 98 PRO A O 1
ATOM 751 N N . VAL A 1 99 ? -13.345 -12.715 -40.275 1.00 59.47 99 VAL A N 1
ATOM 752 C CA . VAL A 1 99 ? -13.899 -13.473 -41.409 1.00 59.47 99 VAL A CA 1
ATOM 753 C C . VAL A 1 99 ? -13.074 -13.284 -42.694 1.00 59.47 99 VAL A C 1
ATOM 755 O O . VAL A 1 99 ? -12.916 -14.241 -43.445 1.00 59.47 99 VAL A O 1
ATOM 758 N N . ASP A 1 100 ? -12.446 -12.117 -42.912 1.00 62.47 100 ASP A N 1
ATOM 759 C CA . ASP A 1 100 ? -11.630 -11.863 -44.121 1.00 62.47 100 ASP A CA 1
ATOM 760 C C . ASP A 1 100 ? -10.357 -12.730 -44.157 1.00 62.47 100 ASP A C 1
ATOM 762 O O . ASP A 1 100 ? -9.895 -13.147 -45.220 1.00 62.47 100 ASP A O 1
ATOM 766 N N . ARG A 1 101 ? -9.811 -13.081 -42.980 1.00 65.38 101 ARG A N 1
ATOM 767 C CA . ARG A 1 101 ? -8.666 -14.002 -42.872 1.00 65.38 101 ARG A CA 1
ATOM 768 C C . ARG A 1 101 ? -9.011 -15.425 -43.303 1.00 65.38 101 ARG A C 1
ATOM 770 O O . ARG A 1 101 ? -8.125 -16.103 -43.813 1.00 65.38 101 ARG A O 1
ATOM 777 N N . ILE A 1 102 ? -10.252 -15.873 -43.099 1.00 72.50 102 ILE A N 1
ATOM 778 C CA . ILE A 1 102 ? -10.680 -17.230 -43.468 1.00 72.50 102 ILE A CA 1
ATOM 779 C C . ILE A 1 102 ? -10.791 -17.331 -44.993 1.00 72.50 102 ILE A C 1
ATOM 781 O O . ILE A 1 102 ? -10.163 -18.206 -45.584 1.00 72.50 102 ILE A O 1
ATOM 785 N N . SER A 1 103 ? -11.452 -16.365 -45.639 1.00 69.44 103 SER A N 1
ATOM 786 C CA . SER A 1 103 ? -11.590 -16.329 -47.104 1.00 69.44 103 SER A CA 1
ATOM 787 C C . SER A 1 103 ? -10.240 -16.251 -47.824 1.00 69.44 103 SER A C 1
ATOM 789 O O . SER A 1 103 ? -10.044 -16.877 -48.865 1.00 69.44 103 SER A O 1
ATOM 791 N N . ARG A 1 104 ? -9.269 -15.517 -47.258 1.00 71.88 104 ARG A N 1
ATOM 792 C CA . ARG A 1 104 ? -7.905 -15.458 -47.808 1.00 71.88 104 ARG A CA 1
ATOM 793 C C . ARG A 1 104 ? -7.140 -16.775 -47.679 1.00 71.88 104 ARG A C 1
ATOM 795 O O . ARG A 1 104 ? -6.297 -17.040 -48.529 1.00 71.88 104 ARG A O 1
ATOM 802 N N . LEU A 1 105 ? -7.408 -17.586 -46.652 1.00 73.38 105 LEU A N 1
ATOM 803 C CA . LEU A 1 105 ? -6.767 -18.896 -46.500 1.00 73.38 105 LEU A CA 1
ATOM 804 C C . LEU A 1 105 ? -7.321 -19.914 -47.507 1.00 73.38 105 LEU A C 1
ATOM 806 O O . LEU A 1 105 ? -6.539 -20.637 -48.120 1.00 73.38 105 LEU A O 1
ATOM 810 N N . GLU A 1 106 ? -8.639 -19.936 -47.732 1.00 71.06 106 GLU A N 1
ATOM 811 C CA . GLU A 1 106 ? -9.255 -20.837 -48.722 1.00 71.06 106 GLU A CA 1
ATOM 812 C C . GLU A 1 106 ? -8.764 -20.543 -50.145 1.00 71.06 106 GLU A C 1
ATOM 814 O O . GLU A 1 106 ? -8.446 -21.462 -50.901 1.00 71.06 106 GLU A O 1
ATOM 819 N N . ALA A 1 107 ? -8.596 -19.260 -50.482 1.00 70.75 107 ALA A N 1
ATOM 820 C CA . ALA A 1 107 ? -8.080 -18.841 -51.782 1.00 70.75 107 ALA A CA 1
ATOM 821 C C . ALA A 1 107 ? -6.634 -19.306 -52.055 1.00 70.75 107 ALA A C 1
ATOM 823 O O . ALA A 1 107 ? -6.281 -19.531 -53.210 1.00 70.75 107 ALA A O 1
ATOM 824 N N . GLN A 1 108 ? -5.796 -19.476 -51.024 1.00 64.75 108 GLN A N 1
ATOM 825 C CA . GLN A 1 108 ? -4.410 -19.935 -51.200 1.00 64.75 108 GLN A CA 1
ATOM 826 C C . GLN A 1 108 ? -4.294 -21.454 -51.365 1.00 64.75 108 GLN A C 1
ATOM 828 O O . GLN A 1 108 ? -3.398 -21.920 -52.065 1.00 64.75 108 GLN A O 1
ATOM 833 N N . ILE A 1 109 ? -5.207 -22.233 -50.779 1.00 67.75 109 ILE A N 1
ATOM 834 C CA . ILE A 1 109 ? -5.226 -23.697 -50.935 1.00 67.75 109 ILE A CA 1
ATOM 835 C C . ILE A 1 109 ? -5.588 -24.080 -52.378 1.00 67.75 109 ILE A C 1
ATOM 837 O O . ILE A 1 109 ? -4.991 -24.997 -52.937 1.00 67.75 109 ILE A O 1
ATOM 841 N N . ALA A 1 110 ? -6.499 -23.337 -53.011 1.00 69.81 110 ALA A N 1
ATOM 842 C CA . ALA A 1 110 ? -6.918 -23.580 -54.392 1.00 69.81 110 ALA A CA 1
ATOM 843 C C . ALA A 1 110 ? -5.817 -23.333 -55.443 1.00 69.81 110 ALA A C 1
ATOM 845 O O . ALA A 1 110 ? -5.971 -23.752 -56.583 1.00 69.81 110 ALA A O 1
ATOM 846 N N . GLN A 1 111 ? -4.722 -22.656 -55.084 1.00 63.22 111 GLN A N 1
ATOM 847 C CA . GLN A 1 111 ? -3.635 -22.332 -56.013 1.00 63.22 111 GLN A CA 1
ATOM 848 C C . GLN A 1 111 ? -2.490 -23.365 -56.001 1.00 63.22 111 GLN A C 1
ATOM 850 O O . GLN A 1 111 ? -1.546 -23.235 -56.779 1.00 63.22 111 GLN A O 1
ATOM 855 N N . ILE A 1 112 ? -2.547 -24.362 -55.108 1.00 60.88 112 ILE A N 1
ATOM 856 C CA . ILE A 1 112 ? -1.510 -25.399 -54.935 1.00 60.88 112 ILE A CA 1
ATOM 857 C C . ILE A 1 112 ? -1.979 -26.772 -55.476 1.00 60.88 112 ILE A C 1
ATOM 859 O O . ILE A 1 112 ? -1.189 -27.714 -55.520 1.00 60.88 112 ILE A O 1
ATOM 863 N N . ALA A 1 113 ? -3.234 -26.888 -55.923 1.00 49.12 113 ALA A N 1
ATOM 864 C CA . ALA A 1 113 ? -3.773 -28.060 -56.625 1.00 49.12 113 ALA A CA 1
ATOM 865 C C . ALA A 1 113 ? -3.826 -27.811 -58.139 1.00 49.12 113 ALA A C 1
ATOM 867 O O . ALA A 1 113 ? -3.556 -28.773 -58.892 1.00 49.12 113 ALA A O 1
#

pLDDT: mean 72.06, std 16.89, range [40.25, 91.19]

Foldseek 3Di:
DLLPQACPVPQLLVNLVVSPVVVDPPDDQVVSVVSSLVRADPQLSVVLVPDPDGSNVSSVSSRVSCVVDVDDPPDPPPPDDDDDDDDDDDDDDDDPDPVVVVVVVVVVVVVVD

Radius of gyration: 24.05 Å; chains: 1; bounding box: 37×48×69 Å